Protein AF-A0A174VTH7-F1 (afdb_monomer_lite)

Secondary structure (DSSP, 8-state):
-HHHHHHHHHHHHGGGGS-----------SS-HHHHHHHHHHTEEEETTTTEEEE-TT---SSGGGT--HHHHHHHTS-HHHHHHHHHHHHHHHHHHHHHHHHT-SSEEEEE-SS-EEEEE--TT-S----PPPP---

Radius of gyration: 25.54 Å; chains: 1; bounding box: 74×70×39 Å

Foldseek 3Di:
DVVVVVVVVVVVVVVPPPDPPPPPVPPPQPDDLVLLVVLQLLQWDAPPVQRAIDRHLVDDNDPVVVVDVVSSVSNVSRDPVSVVVNVVVRVVVSVVRNVCLVVVVDQWDWDDGPVDIDIDGSDPPDPDDDDDDDPPPD

Sequence (138 aa):
MKSVLFSVIILLSLSFQSCRDNFSVPTPASRNYQQDAAVLNEFVDINKTTHEYYINSNKRNSVLSYITNADVEELNSVNSLNLSIFKESLNQINSCSGQLAASHGVDYIVMITENEIYISQIKNDSPIELKKKQSDNG

pLDDT: mean 82.87, std 16.38, range [41.81, 98.31]

Structure (mmCIF, N/CA/C/O backbone):
data_AF-A0A174VTH7-F1
#
_entry.id   AF-A0A174VTH7-F1
#
loop_
_atom_site.group_PDB
_atom_site.id
_atom_site.type_symbol
_atom_site.label_atom_id
_atom_site.label_alt_id
_atom_site.label_comp_id
_atom_site.label_asym_id
_atom_site.label_entity_id
_atom_site.label_seq_id
_atom_site.pdbx_PDB_ins_code
_atom_site.Cartn_x
_atom_site.Cartn_y
_atom_site.Cartn_z
_atom_site.occupancy
_atom_site.B_iso_or_equiv
_atom_site.auth_seq_id
_atom_site.auth_comp_id
_atom_site.auth_asym_id
_atom_site.auth_atom_id
_atom_site.pdbx_PDB_model_num
ATOM 1 N N . MET A 1 1 ? 49.042 51.188 -3.029 1.00 51.88 1 MET A N 1
ATOM 2 C CA . MET A 1 1 ? 47.918 50.739 -3.887 1.00 51.88 1 MET A CA 1
ATOM 3 C C . MET A 1 1 ? 48.114 49.367 -4.548 1.00 51.88 1 MET A C 1
ATOM 5 O O . MET A 1 1 ? 47.117 48.778 -4.922 1.00 51.88 1 MET A O 1
ATOM 9 N N . LYS A 1 2 ? 49.334 48.806 -4.662 1.00 51.38 2 LYS A N 1
ATOM 10 C CA . LYS A 1 2 ? 49.553 47.480 -5.287 1.00 51.38 2 LYS A CA 1
ATOM 11 C C . LYS A 1 2 ? 49.135 46.285 -4.406 1.00 51.38 2 LYS A C 1
ATOM 13 O O . LYS A 1 2 ? 48.541 45.352 -4.913 1.00 51.38 2 LYS A O 1
ATOM 18 N N . SER A 1 3 ? 49.381 46.340 -3.092 1.00 56.38 3 SER A N 1
ATOM 19 C CA . SER A 1 3 ? 49.074 45.239 -2.152 1.00 56.38 3 SER A CA 1
ATOM 20 C C . SER A 1 3 ? 47.564 44.995 -1.953 1.00 56.38 3 SER A C 1
ATOM 22 O O . SER A 1 3 ? 47.118 43.855 -1.952 1.00 56.38 3 SER A O 1
ATOM 24 N N . VAL A 1 4 ? 46.751 46.059 -1.912 1.00 60.00 4 VAL A N 1
ATOM 25 C CA . VAL A 1 4 ? 45.286 45.948 -1.752 1.00 60.00 4 VAL A CA 1
ATOM 26 C C . VAL A 1 4 ? 44.624 45.320 -2.986 1.00 60.00 4 VAL A C 1
ATOM 28 O O . VAL A 1 4 ? 43.682 44.548 -2.850 1.00 60.00 4 VAL A O 1
ATOM 31 N N . LEU A 1 5 ? 45.156 45.584 -4.186 1.00 59.50 5 LEU A N 1
ATOM 32 C CA . LEU A 1 5 ? 44.672 44.979 -5.432 1.00 59.50 5 LEU A CA 1
ATOM 33 C C . LEU A 1 5 ? 44.893 43.459 -5.459 1.00 59.50 5 LEU A C 1
ATOM 35 O O . LEU A 1 5 ? 44.017 42.732 -5.916 1.00 59.50 5 LEU A O 1
ATOM 39 N N . PHE A 1 6 ? 46.012 42.966 -4.914 1.00 60.31 6 PHE A N 1
ATOM 40 C CA . PHE A 1 6 ? 46.271 41.524 -4.822 1.00 60.31 6 PHE A CA 1
ATOM 41 C C . PHE A 1 6 ? 45.296 40.814 -3.874 1.00 60.31 6 PHE A C 1
ATOM 43 O O . PHE A 1 6 ? 44.789 39.749 -4.219 1.00 60.31 6 PHE A O 1
ATOM 50 N N . SER A 1 7 ? 44.966 41.419 -2.728 1.00 60.00 7 SER A N 1
ATOM 51 C CA . SER A 1 7 ? 44.003 40.837 -1.781 1.00 60.00 7 SER A CA 1
ATOM 52 C C . SER A 1 7 ? 42.584 40.749 -2.352 1.00 60.00 7 SER A C 1
ATOM 54 O O . SER A 1 7 ? 41.880 39.777 -2.089 1.00 60.00 7 SER A O 1
ATOM 56 N N . VAL A 1 8 ? 42.172 41.719 -3.177 1.00 64.31 8 VAL A N 1
ATOM 57 C CA . VAL A 1 8 ? 40.853 41.711 -3.837 1.00 64.31 8 VAL A CA 1
ATOM 58 C C . VAL A 1 8 ? 40.775 40.633 -4.925 1.00 64.31 8 VAL A C 1
ATOM 60 O O . VAL A 1 8 ? 39.757 39.957 -5.040 1.00 64.31 8 VAL A O 1
ATOM 63 N N . ILE A 1 9 ? 41.857 40.413 -5.679 1.00 64.88 9 ILE A N 1
ATOM 64 C CA . ILE A 1 9 ? 41.913 39.388 -6.736 1.00 64.88 9 ILE A CA 1
ATOM 65 C C . ILE A 1 9 ? 41.859 37.969 -6.144 1.00 64.88 9 ILE A C 1
ATOM 67 O O . ILE A 1 9 ? 41.174 37.101 -6.685 1.00 64.88 9 ILE A O 1
ATOM 71 N N . ILE A 1 10 ? 42.515 37.739 -5.001 1.00 65.88 10 ILE A N 1
ATOM 72 C CA . ILE A 1 10 ? 42.469 36.444 -4.304 1.00 65.88 10 ILE A CA 1
ATOM 73 C C . ILE A 1 10 ? 41.056 36.168 -3.770 1.00 65.88 10 ILE A C 1
ATOM 75 O O . ILE A 1 10 ? 40.534 35.071 -3.976 1.00 65.88 10 ILE A O 1
ATOM 79 N N . LEU A 1 11 ? 40.398 37.165 -3.168 1.00 61.59 11 LEU A N 1
ATOM 80 C CA . LEU A 1 11 ? 39.040 37.020 -2.631 1.00 61.59 11 LEU A CA 1
ATOM 81 C C . LEU A 1 11 ? 38.000 36.730 -3.732 1.00 61.59 11 LEU A C 1
ATOM 83 O O . LEU A 1 11 ? 37.087 35.936 -3.518 1.00 61.59 11 LEU A O 1
ATOM 87 N N . LEU A 1 12 ? 38.187 37.311 -4.924 1.00 60.28 12 LEU A N 1
ATOM 88 C CA . LEU A 1 12 ? 37.338 37.081 -6.099 1.00 60.28 12 LEU A CA 1
ATOM 89 C C . LEU A 1 12 ? 37.529 35.675 -6.700 1.00 60.28 12 LEU A C 1
ATOM 91 O O . LEU A 1 12 ? 36.588 35.088 -7.225 1.00 60.28 12 LEU A O 1
ATOM 95 N N . SER A 1 13 ? 38.735 35.104 -6.601 1.00 60.28 13 SER A N 1
ATOM 96 C CA . SER A 1 13 ? 39.023 33.751 -7.108 1.00 60.28 13 SER A CA 1
ATOM 97 C C . SER A 1 13 ? 38.428 32.625 -6.247 1.00 60.28 13 SER A C 1
ATOM 99 O O . SER A 1 13 ? 38.097 31.561 -6.768 1.00 60.28 13 SER A O 1
ATOM 101 N N . LEU A 1 14 ? 38.207 32.877 -4.951 1.00 59.22 14 LEU A N 1
ATOM 102 C CA . LEU A 1 14 ? 37.528 31.955 -4.028 1.00 59.22 14 LEU A CA 1
ATOM 103 C C . LEU A 1 14 ? 36.004 31.905 -4.249 1.00 59.22 14 LEU A C 1
ATOM 105 O O . LEU A 1 14 ? 35.348 30.973 -3.790 1.00 59.22 14 LEU A O 1
ATOM 109 N N . SER A 1 15 ? 35.437 32.869 -4.983 1.00 57.94 15 SER A N 1
ATOM 110 C CA . SER A 1 15 ? 33.999 32.938 -5.287 1.00 57.94 15 SER A CA 1
ATOM 111 C C . SER A 1 15 ? 33.559 31.988 -6.413 1.00 57.94 15 SER A C 1
ATOM 113 O O . SER A 1 15 ? 32.371 31.712 -6.541 1.00 57.94 15 SER A O 1
ATOM 115 N N . PHE A 1 16 ? 34.496 31.464 -7.214 1.00 55.25 16 PHE A N 1
ATOM 116 C CA . PHE A 1 16 ? 34.202 30.592 -8.365 1.00 55.25 16 PHE A CA 1
ATOM 117 C C . PHE A 1 16 ? 34.298 29.087 -8.062 1.00 55.25 16 PHE A C 1
ATOM 119 O O . PHE A 1 16 ? 34.188 28.273 -8.974 1.00 55.25 16 PHE A O 1
ATOM 126 N N . GLN A 1 17 ? 34.499 28.691 -6.799 1.00 55.03 17 GLN A N 1
ATOM 127 C CA . GLN A 1 17 ? 34.499 27.273 -6.402 1.00 55.03 17 GLN A CA 1
ATOM 128 C C . GLN A 1 17 ? 33.149 26.776 -5.852 1.00 55.03 17 GLN A C 1
ATOM 130 O O . GLN A 1 17 ? 33.036 25.602 -5.504 1.00 55.03 17 GLN A O 1
ATOM 135 N N . SER A 1 18 ? 32.113 27.622 -5.805 1.00 54.62 18 SER A N 1
ATOM 136 C CA . SER A 1 18 ? 30.746 27.171 -5.518 1.00 54.62 18 SER A CA 1
ATOM 137 C C . SER A 1 18 ? 30.036 26.770 -6.807 1.00 54.62 18 SER A C 1
ATOM 139 O O . SER A 1 18 ? 30.122 27.468 -7.811 1.00 54.62 18 SER A O 1
ATOM 141 N N . CYS A 1 19 ? 29.302 25.663 -6.736 1.00 58.75 19 CYS A N 1
ATOM 142 C CA . CYS A 1 19 ? 28.582 25.008 -7.827 1.00 58.75 19 CYS A CA 1
ATOM 143 C C . CYS A 1 19 ? 29.491 24.248 -8.798 1.00 58.75 19 CYS A C 1
ATOM 145 O O . CYS A 1 19 ? 29.387 24.357 -10.018 1.00 58.75 19 CYS A O 1
ATOM 147 N N . ARG A 1 20 ? 30.300 23.326 -8.256 1.00 47.59 20 ARG A N 1
ATOM 148 C CA . ARG A 1 20 ? 30.411 22.032 -8.938 1.00 47.59 20 ARG A CA 1
ATOM 149 C C . ARG A 1 20 ? 29.042 21.369 -8.798 1.00 47.59 20 ARG A C 1
ATOM 151 O O . ARG A 1 20 ? 28.807 20.585 -7.881 1.00 47.59 20 ARG A O 1
ATOM 158 N N . ASP A 1 21 ? 28.130 21.778 -9.672 1.00 46.97 21 ASP A N 1
ATOM 159 C CA . ASP A 1 21 ? 26.869 21.105 -9.911 1.00 46.97 21 ASP A CA 1
ATOM 160 C C . ASP A 1 21 ? 27.229 19.714 -10.425 1.00 46.97 21 ASP A C 1
ATOM 162 O O . ASP A 1 21 ? 27.299 19.448 -11.621 1.00 46.97 21 ASP A O 1
ATOM 166 N N . ASN A 1 22 ? 27.446 18.786 -9.493 1.00 47.88 22 ASN A N 1
ATOM 167 C CA . ASN A 1 22 ? 27.158 17.385 -9.743 1.00 47.88 22 ASN A CA 1
ATOM 168 C C . ASN A 1 22 ? 25.631 17.249 -9.823 1.00 47.88 22 ASN A C 1
ATOM 170 O O . ASN A 1 22 ? 25.025 16.473 -9.091 1.00 47.88 22 ASN A O 1
ATOM 174 N N . PHE A 1 23 ? 24.990 18.012 -10.714 1.00 48.53 23 PHE A N 1
ATOM 175 C CA . PHE A 1 23 ? 23.742 17.575 -11.293 1.00 48.53 23 PHE A CA 1
ATOM 176 C C . PHE A 1 23 ? 24.141 16.392 -12.164 1.00 48.53 23 PHE A C 1
ATOM 178 O O . PHE A 1 23 ? 24.389 16.517 -13.363 1.00 48.53 23 PHE A O 1
ATOM 185 N N . SER A 1 24 ? 24.204 15.208 -11.548 1.00 51.38 24 SER A N 1
ATOM 186 C CA . SER A 1 24 ? 23.762 14.034 -12.276 1.00 51.38 24 SER A CA 1
ATOM 187 C C . SER A 1 24 ? 22.313 14.344 -12.616 1.00 51.38 24 SER A C 1
ATOM 189 O O . SER A 1 24 ? 21.420 14.105 -11.806 1.00 51.38 24 SER A O 1
ATOM 191 N N . VAL A 1 25 ? 22.087 15.000 -13.755 1.00 47.38 25 VAL A N 1
ATOM 192 C CA . VAL A 1 25 ? 20.769 15.044 -14.365 1.00 47.38 25 VAL A CA 1
ATOM 193 C C . VAL A 1 25 ? 20.431 13.568 -14.500 1.00 47.38 25 VAL A C 1
ATOM 195 O O . VAL A 1 25 ? 21.135 12.880 -15.249 1.00 47.38 25 VAL A O 1
ATOM 198 N N . PRO A 1 26 ? 19.491 13.030 -13.698 1.00 55.84 26 PRO A N 1
ATOM 199 C CA . PRO A 1 26 ? 19.111 11.645 -13.855 1.00 55.84 26 PRO A CA 1
ATOM 200 C C . PRO A 1 26 ? 18.706 11.543 -15.313 1.00 55.84 26 PRO A C 1
ATOM 202 O O . PRO A 1 26 ? 17.922 12.381 -15.773 1.00 55.84 26 PRO A O 1
ATOM 205 N N . THR A 1 27 ? 19.300 10.607 -16.0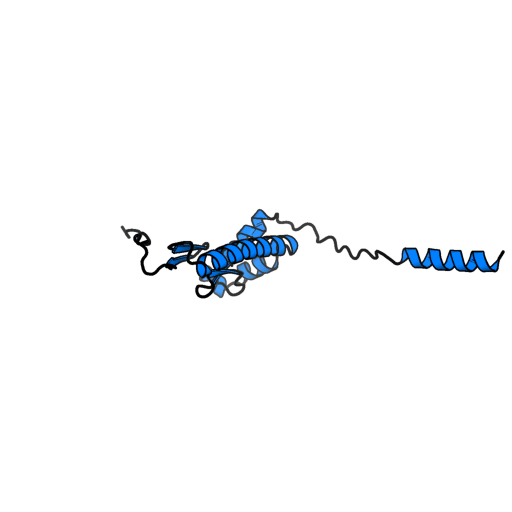56 1.00 53.47 27 THR A N 1
ATOM 206 C CA . THR A 1 27 ? 18.836 10.284 -17.404 1.00 53.47 27 THR A CA 1
ATOM 207 C C . THR A 1 27 ? 17.317 10.292 -17.328 1.00 53.47 27 THR A C 1
ATOM 209 O O . THR A 1 27 ? 16.807 9.619 -16.421 1.00 53.47 27 THR A O 1
ATOM 212 N N . PRO A 1 28 ? 16.612 11.122 -18.128 1.00 52.12 28 PRO A N 1
ATOM 213 C CA . PRO A 1 28 ? 15.174 11.275 -17.984 1.00 52.12 28 PRO A CA 1
ATOM 214 C C . PRO A 1 28 ? 14.608 9.873 -17.909 1.00 52.12 28 PRO A C 1
ATOM 216 O O . PRO A 1 28 ? 14.894 9.055 -18.790 1.00 52.12 28 PRO A O 1
ATOM 219 N N . ALA A 1 29 ? 13.956 9.561 -16.785 1.00 58.50 29 ALA A N 1
ATOM 220 C CA . ALA A 1 29 ? 13.413 8.233 -16.611 1.00 58.50 29 ALA A CA 1
ATOM 221 C C . ALA A 1 29 ? 12.560 7.977 -17.843 1.00 58.50 29 ALA A C 1
ATOM 223 O O . ALA A 1 29 ? 11.735 8.809 -18.220 1.00 58.50 29 ALA A O 1
ATOM 224 N N . SER A 1 30 ? 12.809 6.855 -18.511 1.00 68.50 30 SER A N 1
ATOM 225 C CA . SER A 1 30 ? 12.010 6.450 -19.665 1.00 68.50 30 SER A CA 1
ATOM 226 C C . SER A 1 30 ? 10.516 6.400 -19.321 1.00 68.50 30 SER A C 1
ATOM 228 O O . SER A 1 30 ? 9.679 6.462 -20.218 1.00 68.50 30 SER A O 1
ATOM 230 N N . ARG A 1 31 ? 10.198 6.312 -18.021 1.00 77.25 31 ARG A N 1
ATOM 231 C CA . ARG A 1 31 ? 8.865 6.275 -17.442 1.00 77.25 31 ARG A CA 1
ATOM 232 C C . ARG A 1 31 ? 8.446 7.606 -16.826 1.00 77.25 31 ARG A C 1
ATOM 234 O O . ARG A 1 31 ? 9.215 8.278 -16.139 1.00 77.25 31 ARG A O 1
ATOM 241 N N . ASN A 1 32 ? 7.182 7.953 -17.047 1.00 90.56 32 ASN A N 1
ATOM 242 C CA . ASN A 1 32 ? 6.530 9.065 -16.364 1.00 90.56 32 ASN A CA 1
ATOM 243 C C . ASN A 1 32 ? 6.065 8.656 -14.951 1.00 90.56 32 ASN A C 1
ATOM 245 O O . ASN A 1 32 ? 6.092 7.481 -14.584 1.00 90.56 32 ASN A O 1
ATOM 249 N N . TYR A 1 33 ? 5.599 9.633 -14.167 1.00 93.94 33 TYR A N 1
ATOM 250 C CA . TYR A 1 33 ? 5.120 9.390 -12.804 1.00 93.94 33 TYR A CA 1
ATOM 251 C C . TYR A 1 33 ? 4.014 8.329 -12.731 1.00 93.94 33 TYR A C 1
ATOM 253 O O . TYR A 1 33 ? 4.045 7.486 -11.845 1.00 93.94 33 TYR A O 1
ATOM 261 N N . GLN A 1 34 ? 3.053 8.338 -13.659 1.00 95.38 34 GLN A N 1
ATOM 262 C CA . GLN A 1 34 ? 1.919 7.413 -13.630 1.00 95.38 34 GLN A CA 1
ATOM 263 C C . GLN A 1 34 ? 2.362 5.953 -13.783 1.00 95.38 34 GLN A C 1
ATOM 265 O O . GLN A 1 34 ? 1.835 5.078 -13.101 1.00 95.38 34 GLN A O 1
ATOM 270 N N . GLN A 1 35 ? 3.333 5.691 -14.658 1.00 94.56 35 GLN A N 1
ATOM 271 C CA . GLN A 1 35 ? 3.881 4.349 -14.856 1.00 94.56 35 GLN A CA 1
ATOM 272 C C . GLN A 1 35 ? 4.623 3.867 -13.608 1.00 94.56 35 GLN A C 1
ATOM 274 O O . GLN A 1 35 ? 4.386 2.757 -13.145 1.00 94.56 35 GLN A O 1
ATOM 279 N N . ASP A 1 36 ? 5.466 4.720 -13.027 1.00 95.69 36 ASP A N 1
ATOM 280 C CA . ASP A 1 36 ? 6.178 4.389 -11.792 1.00 95.69 36 ASP A CA 1
ATOM 281 C C . ASP A 1 36 ? 5.217 4.215 -10.603 1.00 95.69 36 ASP A C 1
ATOM 283 O O . ASP A 1 36 ? 5.408 3.323 -9.782 1.00 95.69 36 ASP A O 1
ATOM 287 N N . ALA A 1 37 ? 4.154 5.017 -10.515 1.00 95.94 37 ALA A N 1
ATOM 288 C CA . ALA A 1 37 ? 3.140 4.890 -9.471 1.00 95.94 37 ALA A CA 1
ATOM 289 C C . ALA A 1 37 ? 2.352 3.576 -9.583 1.00 95.94 37 ALA A C 1
ATOM 291 O O . ALA A 1 37 ? 2.040 2.977 -8.558 1.00 95.94 37 ALA A O 1
ATOM 292 N N . ALA A 1 38 ? 2.067 3.105 -10.803 1.00 94.69 38 ALA A N 1
ATOM 293 C CA . ALA A 1 38 ? 1.434 1.804 -11.015 1.00 94.69 38 ALA A CA 1
ATOM 294 C C . ALA A 1 38 ? 2.318 0.663 -10.489 1.00 94.69 38 ALA A C 1
ATOM 296 O O . ALA A 1 38 ? 1.838 -0.175 -9.731 1.00 94.69 38 ALA A O 1
ATOM 297 N N . VAL A 1 39 ? 3.622 0.695 -10.795 1.00 94.38 39 VAL A N 1
ATOM 298 C CA . VAL A 1 39 ? 4.588 -0.261 -10.231 1.00 94.38 39 VAL A CA 1
ATOM 299 C C . VAL A 1 39 ? 4.602 -0.170 -8.708 1.00 94.38 39 VAL A C 1
ATOM 301 O O . VAL A 1 39 ? 4.525 -1.186 -8.036 1.00 94.38 39 VAL A O 1
ATOM 304 N N . LEU A 1 40 ? 4.667 1.031 -8.130 1.00 96.19 40 LEU A N 1
ATOM 305 C CA . LEU A 1 40 ? 4.710 1.189 -6.673 1.00 96.19 40 LEU A CA 1
ATOM 306 C C . LEU A 1 40 ? 3.437 0.687 -5.977 1.00 96.19 40 LEU A C 1
ATOM 308 O O . LEU A 1 40 ? 3.553 0.065 -4.921 1.00 96.19 40 LEU A O 1
ATOM 312 N N . ASN A 1 41 ? 2.254 0.914 -6.559 1.00 95.31 41 ASN A N 1
ATOM 313 C CA . ASN A 1 41 ? 0.963 0.477 -6.011 1.00 95.31 41 ASN A CA 1
ATOM 314 C C . ASN A 1 41 ? 0.884 -1.040 -5.822 1.00 95.31 41 ASN A C 1
ATOM 316 O O . ASN A 1 41 ? 0.378 -1.498 -4.796 1.00 95.31 41 ASN A O 1
ATOM 320 N N . GLU A 1 42 ? 1.457 -1.814 -6.745 1.00 93.81 42 GLU A N 1
ATOM 321 C CA . GLU A 1 42 ? 1.551 -3.271 -6.623 1.00 93.81 42 GLU A CA 1
ATOM 322 C C . GLU A 1 42 ? 2.236 -3.680 -5.308 1.00 93.81 42 GLU A C 1
ATOM 324 O O . GLU A 1 42 ? 1.807 -4.621 -4.631 1.00 93.81 42 GLU A O 1
ATOM 329 N N . PHE A 1 43 ? 3.248 -2.923 -4.878 1.00 95.06 43 PHE A N 1
ATOM 330 C CA . PHE A 1 43 ? 4.028 -3.197 -3.670 1.00 95.06 43 PHE A CA 1
ATOM 331 C C . PHE A 1 43 ? 3.487 -2.529 -2.403 1.00 95.06 43 PHE A C 1
ATOM 333 O O . PHE A 1 43 ? 4.044 -2.756 -1.327 1.00 95.06 43 PHE A O 1
ATOM 340 N N . VAL A 1 44 ? 2.416 -1.734 -2.476 1.00 96.75 44 VAL A N 1
ATOM 341 C CA . VAL A 1 44 ? 1.818 -1.131 -1.276 1.00 96.75 44 VAL A CA 1
ATOM 342 C C . VAL A 1 44 ? 1.126 -2.199 -0.434 1.00 96.75 44 VAL A C 1
ATOM 344 O O . VAL A 1 44 ? 0.407 -3.062 -0.941 1.00 96.75 44 VAL A O 1
ATOM 347 N N . ASP A 1 45 ? 1.344 -2.129 0.870 1.00 96.38 45 ASP A N 1
ATOM 348 C CA . ASP A 1 45 ? 0.777 -3.015 1.876 1.00 96.38 45 ASP A CA 1
ATOM 349 C C . ASP A 1 45 ? 0.256 -2.188 3.064 1.00 96.38 45 ASP A C 1
ATOM 351 O O . ASP A 1 45 ? 0.559 -0.995 3.188 1.00 96.38 45 ASP A O 1
ATOM 355 N N . ILE A 1 46 ? -0.559 -2.805 3.918 1.00 96.38 46 ILE A N 1
ATOM 356 C CA . ILE A 1 46 ? -1.240 -2.147 5.037 1.00 96.38 46 ILE A CA 1
ATOM 357 C C . ILE A 1 46 ? -0.656 -2.641 6.359 1.00 96.38 46 ILE A C 1
ATOM 359 O O . ILE A 1 46 ? -0.718 -3.826 6.694 1.00 96.38 46 ILE A O 1
ATOM 363 N N . ASN A 1 47 ? -0.156 -1.716 7.173 1.00 95.12 47 ASN A N 1
ATOM 364 C CA . ASN A 1 47 ? 0.098 -1.982 8.578 1.00 95.12 47 ASN A CA 1
ATOM 365 C C . ASN A 1 47 ? -1.222 -1.886 9.350 1.00 95.12 47 ASN A C 1
ATOM 367 O O . ASN A 1 47 ? -1.710 -0.806 9.675 1.00 95.12 47 ASN A O 1
ATOM 371 N N . LYS A 1 48 ? -1.801 -3.047 9.654 1.00 93.25 48 LYS A N 1
ATOM 372 C CA . LYS A 1 48 ? -3.108 -3.174 10.317 1.00 93.25 48 LYS A CA 1
ATOM 373 C C . LYS A 1 48 ? -3.118 -2.669 11.762 1.00 93.25 48 LYS A C 1
ATOM 375 O O . LYS A 1 48 ? -4.192 -2.371 12.278 1.00 93.25 48 LYS A O 1
ATOM 380 N N . THR A 1 49 ? -1.945 -2.577 12.391 1.00 91.25 49 THR A N 1
ATOM 381 C CA . THR A 1 49 ? -1.781 -2.088 13.765 1.00 91.25 49 THR A CA 1
ATOM 382 C C . THR A 1 49 ? -1.763 -0.565 13.820 1.00 91.25 49 THR A C 1
ATOM 384 O O . THR A 1 49 ? -2.338 0.007 14.740 1.00 91.25 49 THR A O 1
ATOM 387 N N . THR A 1 50 ? -1.089 0.085 12.866 1.00 91.88 50 THR A N 1
ATOM 388 C CA . THR A 1 50 ? -0.938 1.551 12.843 1.00 91.88 50 THR A CA 1
ATOM 389 C C . THR A 1 50 ? -1.899 2.254 11.885 1.00 91.88 50 THR A C 1
ATOM 391 O O . THR A 1 50 ? -1.988 3.477 11.918 1.00 91.88 50 THR A O 1
ATOM 394 N N . HIS A 1 51 ? -2.633 1.499 11.058 1.00 93.19 51 HIS A N 1
ATOM 395 C CA . HIS A 1 51 ? -3.531 2.007 10.009 1.00 93.19 51 HIS A CA 1
ATOM 396 C C . HIS A 1 51 ? -2.799 2.834 8.949 1.00 93.19 51 HIS A C 1
ATOM 398 O O . HIS A 1 51 ? -3.300 3.857 8.475 1.00 93.19 51 HIS A O 1
ATOM 404 N N . GLU A 1 52 ? -1.614 2.364 8.561 1.00 96.25 52 GLU A N 1
ATOM 405 C CA . GLU A 1 52 ? -0.715 3.044 7.628 1.00 96.25 52 GLU A CA 1
ATOM 406 C C . GLU A 1 52 ? -0.430 2.193 6.389 1.00 96.25 52 GLU A C 1
ATOM 408 O O . GLU A 1 52 ? -0.261 0.977 6.471 1.00 96.25 52 GLU A O 1
ATOM 413 N N . TYR A 1 53 ? -0.322 2.843 5.237 1.00 97.81 53 TYR A N 1
ATOM 414 C CA . TYR A 1 53 ? 0.216 2.255 4.020 1.00 97.81 53 TYR A CA 1
ATOM 415 C C . TYR A 1 53 ? 1.740 2.334 4.004 1.00 97.81 53 TYR A C 1
ATOM 417 O O . TYR A 1 53 ? 2.328 3.346 4.391 1.00 97.81 53 TYR A O 1
ATOM 425 N N . TYR A 1 54 ? 2.392 1.302 3.481 1.00 97.31 54 TYR A N 1
ATOM 426 C CA . TYR A 1 54 ? 3.835 1.306 3.262 1.00 97.31 54 TYR A CA 1
ATOM 427 C C . TYR A 1 54 ? 4.198 0.514 2.006 1.00 97.31 54 TYR A C 1
ATOM 429 O O . TYR A 1 54 ? 3.451 -0.353 1.567 1.00 97.31 54 TYR A O 1
ATOM 437 N N . ILE A 1 55 ? 5.358 0.809 1.417 1.00 96.94 55 ILE A N 1
ATOM 438 C CA . ILE A 1 55 ? 5.889 0.030 0.293 1.00 96.94 55 ILE A CA 1
ATOM 439 C C . ILE A 1 55 ? 6.597 -1.199 0.866 1.00 96.94 55 ILE A C 1
ATOM 441 O O . ILE A 1 55 ? 7.631 -1.075 1.526 1.00 96.94 55 ILE A O 1
ATOM 445 N N . ASN A 1 56 ? 6.057 -2.382 0.597 1.00 95.12 56 ASN A N 1
ATOM 446 C CA . ASN A 1 56 ? 6.625 -3.660 0.992 1.00 95.12 56 ASN A CA 1
ATOM 447 C C . ASN A 1 56 ? 7.443 -4.244 -0.168 1.00 95.12 56 ASN A C 1
ATOM 449 O O . ASN A 1 56 ? 6.916 -4.952 -1.020 1.00 95.12 56 ASN A O 1
ATOM 453 N N . SER A 1 57 ? 8.755 -4.001 -0.195 1.00 91.69 57 SER A N 1
ATOM 454 C CA . SER A 1 57 ? 9.641 -4.526 -1.252 1.00 91.69 57 SER A CA 1
ATOM 455 C C . SER A 1 57 ? 9.744 -6.057 -1.284 1.00 91.69 57 SER A C 1
ATOM 457 O O . SER A 1 57 ? 10.234 -6.626 -2.258 1.00 91.69 57 SER A O 1
ATOM 459 N N . ASN A 1 58 ? 9.296 -6.732 -0.222 1.00 90.06 58 ASN A N 1
ATOM 460 C CA . ASN A 1 58 ? 9.264 -8.191 -0.132 1.00 90.06 58 ASN A CA 1
ATOM 461 C C . ASN A 1 58 ? 7.917 -8.772 -0.570 1.00 90.06 58 ASN A C 1
ATOM 463 O O . ASN A 1 58 ? 7.744 -9.992 -0.541 1.00 90.06 58 ASN A O 1
ATOM 467 N N . LYS A 1 59 ? 6.958 -7.921 -0.956 1.00 89.31 59 LYS A N 1
ATOM 468 C CA . LYS A 1 59 ? 5.654 -8.365 -1.426 1.00 89.31 59 LYS A CA 1
ATOM 469 C C . LYS A 1 59 ? 5.809 -9.182 -2.708 1.00 89.31 59 LYS A C 1
ATOM 471 O O . LYS A 1 59 ? 6.710 -8.972 -3.528 1.00 89.31 59 LYS A O 1
ATOM 476 N N . ARG A 1 60 ? 4.943 -10.180 -2.829 1.00 86.25 60 ARG A N 1
ATOM 477 C CA . ARG A 1 60 ? 4.914 -11.155 -3.914 1.00 86.25 60 ARG A CA 1
ATOM 478 C C . ARG A 1 60 ? 3.464 -11.298 -4.347 1.00 86.25 60 ARG A C 1
ATOM 480 O O . ARG A 1 60 ? 2.665 -11.900 -3.636 1.00 86.25 60 ARG A O 1
ATOM 487 N N . ASN A 1 61 ? 3.118 -10.680 -5.473 1.00 75.88 61 ASN A N 1
ATOM 488 C CA . ASN A 1 61 ? 1.723 -10.538 -5.910 1.00 75.88 61 ASN A CA 1
ATOM 489 C C . ASN A 1 61 ? 1.225 -11.720 -6.746 1.00 75.88 61 ASN A C 1
ATOM 491 O O . ASN A 1 61 ? 0.035 -11.832 -7.024 1.00 75.88 61 ASN A O 1
ATOM 495 N N . SER A 1 62 ? 2.118 -12.627 -7.139 1.00 79.31 62 SER A N 1
ATOM 496 C CA . SER A 1 62 ? 1.769 -13.816 -7.913 1.00 79.31 62 SER A CA 1
ATOM 497 C C . SER A 1 62 ? 2.675 -14.994 -7.566 1.00 79.31 62 SER A C 1
ATOM 499 O O . SER A 1 62 ? 3.787 -14.818 -7.069 1.00 79.31 62 SER A O 1
ATOM 501 N N . VAL A 1 63 ? 2.245 -16.216 -7.885 1.00 79.88 63 VAL A N 1
ATOM 502 C CA . VAL A 1 63 ? 3.098 -17.411 -7.750 1.00 79.88 63 VAL A CA 1
ATOM 503 C C . VAL A 1 63 ? 4.380 -17.271 -8.584 1.00 79.88 63 VAL A C 1
ATOM 505 O O . VAL A 1 63 ? 5.450 -17.685 -8.141 1.00 79.88 63 VAL A O 1
ATOM 508 N N . LEU A 1 64 ? 4.299 -16.630 -9.756 1.00 80.69 64 LEU A N 1
ATOM 509 C CA . LEU A 1 64 ? 5.455 -16.401 -10.627 1.00 80.69 64 LEU A CA 1
ATOM 510 C C . LEU A 1 64 ? 6.505 -15.491 -9.981 1.00 80.69 64 LEU A C 1
ATOM 512 O O . LEU A 1 64 ? 7.694 -15.749 -10.148 1.00 80.69 64 LEU A O 1
ATOM 516 N N . SER A 1 65 ? 6.097 -14.510 -9.172 1.00 80.88 65 SER A N 1
ATOM 517 C CA . SER A 1 65 ? 7.020 -13.597 -8.475 1.00 80.88 65 SER A CA 1
ATOM 518 C C . SER A 1 65 ? 7.965 -14.295 -7.476 1.00 80.88 65 SER A C 1
ATOM 520 O O . SER A 1 65 ? 8.982 -13.735 -7.071 1.00 80.88 65 SER A O 1
ATOM 522 N N . TYR A 1 66 ? 7.666 -15.537 -7.076 1.00 76.44 66 TYR A N 1
ATOM 523 C CA . TYR A 1 66 ? 8.569 -16.362 -6.262 1.00 76.44 66 TYR A CA 1
ATOM 524 C C . TYR A 1 66 ? 9.628 -17.100 -7.087 1.00 76.44 66 TYR A C 1
ATOM 526 O O . TYR A 1 66 ? 10.636 -17.541 -6.539 1.00 76.44 66 TYR A O 1
ATOM 534 N N . ILE A 1 67 ? 9.391 -17.254 -8.389 1.00 85.88 67 ILE A N 1
ATOM 535 C CA . ILE A 1 67 ? 10.270 -17.957 -9.330 1.00 85.88 67 ILE A CA 1
ATOM 536 C C . ILE A 1 67 ? 11.137 -16.945 -10.085 1.00 85.88 67 ILE A C 1
ATOM 538 O O . ILE A 1 67 ? 12.316 -17.191 -10.330 1.00 85.88 67 ILE A O 1
ATOM 542 N N . THR A 1 68 ? 10.553 -15.801 -10.444 1.00 83.00 68 THR A N 1
ATOM 543 C CA . THR A 1 68 ? 11.198 -14.738 -11.217 1.00 83.00 68 THR A CA 1
ATOM 544 C C . THR A 1 68 ? 11.328 -13.466 -10.391 1.00 83.00 68 THR A C 1
ATOM 546 O O . THR A 1 68 ? 10.384 -13.079 -9.712 1.00 83.00 68 THR A O 1
ATOM 549 N N . ASN A 1 69 ? 12.449 -12.756 -10.531 1.00 84.19 69 ASN A N 1
ATOM 550 C CA . ASN A 1 69 ? 12.675 -11.469 -9.863 1.00 84.19 69 ASN A CA 1
ATOM 551 C C . ASN A 1 69 ? 12.172 -10.254 -10.665 1.00 84.19 69 ASN A C 1
ATOM 553 O O . ASN A 1 69 ? 12.473 -9.127 -10.283 1.00 84.19 69 ASN A O 1
ATOM 557 N N . ALA A 1 70 ? 11.413 -10.469 -11.745 1.00 85.19 70 ALA A N 1
ATOM 558 C CA . ALA A 1 70 ? 10.988 -9.419 -12.672 1.00 85.19 70 ALA A CA 1
ATOM 559 C C . ALA A 1 70 ? 10.295 -8.245 -11.959 1.00 85.19 70 ALA A C 1
ATOM 561 O O . ALA A 1 70 ? 10.710 -7.104 -12.130 1.00 85.19 70 ALA A O 1
ATOM 562 N N . ASP A 1 71 ? 9.333 -8.525 -11.077 1.00 85.81 71 ASP A N 1
ATOM 563 C CA . ASP A 1 71 ? 8.595 -7.481 -10.354 1.00 85.81 71 ASP A CA 1
ATOM 564 C C . ASP A 1 71 ? 9.524 -6.650 -9.444 1.00 85.81 71 ASP A C 1
ATOM 566 O O . ASP A 1 71 ? 9.374 -5.438 -9.305 1.00 85.81 71 ASP A O 1
ATOM 570 N N . VAL A 1 72 ? 10.528 -7.288 -8.828 1.00 86.62 72 VAL A N 1
ATOM 571 C CA . VAL A 1 72 ? 11.505 -6.604 -7.961 1.00 86.62 72 VAL A CA 1
ATOM 572 C C . VAL A 1 72 ? 12.470 -5.758 -8.785 1.00 86.62 72 VAL A C 1
ATOM 574 O O . VAL A 1 72 ? 12.830 -4.656 -8.375 1.00 86.62 72 VAL A O 1
ATOM 577 N N . GLU A 1 73 ? 12.899 -6.250 -9.944 1.00 90.00 73 GLU A N 1
ATOM 578 C CA . GLU A 1 73 ? 13.705 -5.478 -10.893 1.00 90.00 73 GLU A CA 1
ATOM 579 C C . GLU A 1 73 ? 12.921 -4.267 -11.415 1.00 90.00 73 GLU A C 1
ATOM 581 O O . GLU A 1 73 ? 13.461 -3.158 -11.504 1.00 90.00 73 GLU A O 1
ATOM 586 N N . GLU A 1 74 ? 11.625 -4.441 -11.672 1.00 90.06 74 GLU A N 1
ATOM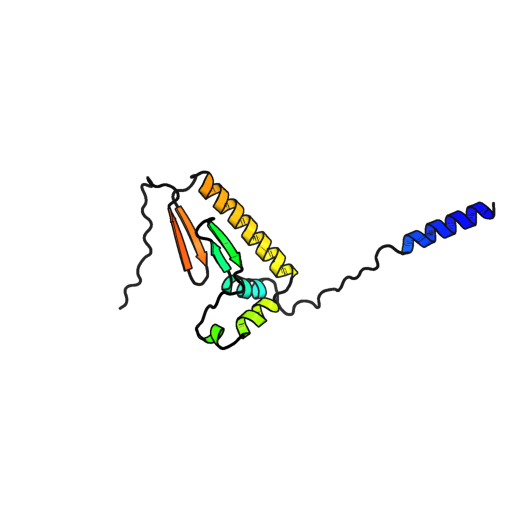 587 C CA . GLU A 1 74 ? 10.740 -3.356 -12.073 1.00 90.06 74 GLU A CA 1
ATOM 588 C C . GLU A 1 74 ? 10.591 -2.307 -10.963 1.00 90.06 74 GLU A C 1
ATOM 590 O O . GLU A 1 74 ? 10.763 -1.114 -11.233 1.00 90.06 74 GLU A O 1
ATOM 595 N N . LEU A 1 75 ? 10.395 -2.732 -9.712 1.00 92.44 75 LEU A N 1
ATOM 596 C CA . LEU A 1 75 ? 10.389 -1.843 -8.548 1.00 92.44 75 LEU A CA 1
ATOM 597 C C . LEU A 1 75 ? 11.717 -1.083 -8.394 1.00 92.44 75 LEU A C 1
ATOM 599 O O . LEU A 1 75 ? 11.723 0.125 -8.162 1.00 92.44 75 LEU A O 1
ATOM 603 N N . ASN A 1 76 ? 12.850 -1.768 -8.555 1.00 91.25 76 ASN A N 1
ATOM 604 C CA . ASN A 1 76 ? 14.182 -1.170 -8.416 1.00 91.25 76 ASN A CA 1
ATOM 605 C C . ASN A 1 76 ? 14.525 -0.180 -9.536 1.00 91.25 76 ASN A C 1
ATOM 607 O O . ASN A 1 76 ? 15.414 0.654 -9.368 1.00 91.25 76 ASN A O 1
ATOM 611 N N . SER A 1 77 ? 13.837 -0.261 -10.675 1.00 91.88 77 SER A N 1
ATOM 612 C CA . SER A 1 77 ? 14.021 0.669 -11.792 1.00 91.88 77 SER A CA 1
ATOM 613 C C . SER A 1 77 ? 13.161 1.933 -11.680 1.00 91.88 77 SER A C 1
ATOM 615 O O . SER A 1 77 ? 13.246 2.805 -12.550 1.00 91.88 77 SER A O 1
ATOM 617 N N . VAL A 1 78 ? 12.298 2.043 -10.660 1.00 93.88 78 VAL A N 1
ATOM 618 C CA . VAL A 1 78 ? 11.449 3.226 -10.438 1.00 93.88 78 VAL A CA 1
ATOM 619 C C . VAL A 1 78 ? 12.317 4.469 -10.256 1.00 93.88 78 VAL A C 1
ATOM 621 O O . VAL A 1 78 ? 13.329 4.450 -9.550 1.00 93.88 78 VAL A O 1
ATOM 624 N N . ASN A 1 79 ? 11.918 5.579 -10.879 1.00 93.81 79 ASN A N 1
ATOM 625 C CA . ASN A 1 79 ? 12.645 6.829 -10.730 1.00 93.81 79 ASN A CA 1
ATOM 626 C C . ASN A 1 79 ? 12.619 7.314 -9.270 1.00 93.81 79 ASN A C 1
ATOM 628 O O . ASN A 1 79 ? 11.570 7.373 -8.628 1.00 93.81 79 ASN A O 1
ATOM 632 N N . SER A 1 80 ? 13.775 7.730 -8.752 1.00 94.06 80 SER A N 1
ATOM 633 C CA . SER A 1 80 ? 13.921 8.141 -7.352 1.00 94.06 80 SER A CA 1
ATOM 634 C C . SER A 1 80 ? 13.080 9.365 -6.970 1.00 94.06 80 SER A C 1
ATOM 636 O O . SER A 1 80 ? 12.584 9.424 -5.843 1.00 94.06 80 SER A O 1
ATOM 638 N N . LEU A 1 81 ? 12.871 10.318 -7.887 1.00 94.00 81 LEU A N 1
ATOM 639 C CA . LEU A 1 81 ? 11.995 11.470 -7.660 1.00 94.00 81 LEU A CA 1
ATOM 640 C C . LEU A 1 81 ? 10.531 11.023 -7.572 1.00 94.00 81 LEU A C 1
ATOM 642 O O . LEU A 1 81 ? 9.842 11.399 -6.626 1.00 94.00 81 LEU A O 1
ATOM 646 N N . ASN A 1 82 ? 10.079 10.165 -8.492 1.00 95.75 82 ASN A N 1
ATOM 647 C CA . ASN A 1 82 ? 8.718 9.618 -8.462 1.00 95.75 82 ASN A CA 1
ATOM 648 C C . ASN A 1 82 ? 8.468 8.799 -7.186 1.00 95.75 82 ASN A C 1
ATOM 650 O O . ASN A 1 82 ? 7.436 8.976 -6.539 1.00 95.75 82 ASN A O 1
ATOM 654 N N . LEU A 1 83 ? 9.441 7.980 -6.767 1.00 96.38 83 LEU A N 1
ATOM 655 C CA . LEU A 1 83 ? 9.399 7.254 -5.495 1.00 96.38 83 LEU A CA 1
ATOM 656 C C . LEU A 1 83 ? 9.260 8.202 -4.298 1.00 96.38 83 LEU A C 1
ATOM 658 O O . LEU A 1 83 ? 8.486 7.924 -3.382 1.00 96.38 83 LEU A O 1
ATOM 662 N N . SER A 1 84 ? 10.006 9.310 -4.287 1.00 97.19 84 SER A N 1
ATOM 663 C CA . SER A 1 84 ? 9.930 10.304 -3.212 1.00 97.19 84 SER A CA 1
ATOM 664 C C . SER A 1 84 ? 8.547 10.952 -3.142 1.00 97.19 84 SER A C 1
ATOM 666 O O . SER A 1 84 ? 7.953 10.996 -2.067 1.00 97.19 84 SER A O 1
ATOM 668 N N . ILE A 1 85 ? 8.011 11.391 -4.285 1.00 97.00 85 ILE A N 1
ATOM 669 C CA . ILE A 1 85 ? 6.673 12.000 -4.388 1.00 97.00 85 ILE A CA 1
ATOM 670 C C . ILE A 1 85 ? 5.591 11.011 -3.929 1.00 97.00 85 ILE A C 1
ATOM 672 O O . ILE A 1 85 ? 4.667 11.366 -3.195 1.00 97.00 85 ILE A O 1
ATOM 676 N N . PHE A 1 86 ? 5.712 9.746 -4.330 1.00 98.12 86 PHE A N 1
ATOM 677 C CA . PHE A 1 86 ? 4.777 8.699 -3.933 1.00 98.12 86 PHE A CA 1
ATOM 678 C C . PHE A 1 86 ? 4.824 8.428 -2.421 1.00 98.12 86 PHE A C 1
ATOM 680 O O . PHE A 1 86 ? 3.782 8.383 -1.771 1.00 98.12 86 PHE A O 1
ATOM 687 N N . LYS A 1 87 ? 6.022 8.320 -1.828 1.00 98.19 87 LYS A N 1
ATOM 688 C CA . LYS A 1 87 ? 6.187 8.171 -0.370 1.00 98.19 87 LYS A CA 1
ATOM 689 C C . LYS A 1 87 ? 5.606 9.351 0.402 1.00 98.19 87 LYS A C 1
ATOM 691 O O . LYS A 1 87 ? 4.976 9.147 1.434 1.00 98.19 87 LYS A O 1
ATOM 696 N N . GLU A 1 88 ? 5.793 10.570 -0.092 1.00 98.31 88 GLU A N 1
ATOM 697 C CA . GLU A 1 88 ? 5.190 11.757 0.513 1.00 98.31 88 GLU A CA 1
ATOM 698 C C . GLU A 1 88 ? 3.658 11.688 0.480 1.00 98.31 88 GLU A C 1
ATOM 700 O O . GLU A 1 88 ? 3.010 11.954 1.491 1.00 98.31 88 GLU A O 1
ATOM 705 N N . SER A 1 89 ? 3.089 11.228 -0.635 1.00 97.62 89 SER A N 1
ATOM 706 C CA . SER A 1 89 ? 1.643 11.008 -0.766 1.00 97.62 89 SER A CA 1
ATOM 707 C C . SER A 1 89 ? 1.131 9.963 0.237 1.00 97.62 89 SER A C 1
ATOM 709 O O . SER A 1 89 ? 0.130 10.203 0.913 1.00 97.62 89 SER A O 1
ATOM 711 N N . LEU A 1 90 ? 1.844 8.840 0.411 1.00 98.00 90 LEU A N 1
ATOM 712 C CA . LEU A 1 90 ? 1.509 7.849 1.442 1.00 98.00 90 LEU A CA 1
ATOM 713 C C . LEU A 1 90 ? 1.573 8.451 2.850 1.00 98.00 90 LEU A C 1
ATOM 715 O O . LEU A 1 90 ? 0.651 8.261 3.638 1.00 98.00 90 LEU A O 1
ATOM 719 N N . ASN A 1 91 ? 2.617 9.221 3.162 1.00 98.19 91 ASN A N 1
ATOM 720 C CA . ASN A 1 91 ? 2.774 9.850 4.475 1.00 98.19 91 ASN A CA 1
ATOM 721 C C . ASN A 1 91 ? 1.628 10.819 4.801 1.00 98.19 91 ASN A C 1
ATOM 723 O O . ASN A 1 91 ? 1.176 10.873 5.946 1.00 98.19 91 ASN A O 1
ATOM 727 N N . GLN A 1 92 ? 1.132 11.564 3.810 1.00 98.00 92 GLN A N 1
ATOM 728 C CA . GLN A 1 92 ? -0.024 12.448 3.988 1.00 98.00 92 GLN A CA 1
ATOM 729 C C . GLN A 1 92 ? -1.294 11.656 4.332 1.00 98.00 92 GLN A C 1
ATOM 731 O O . GLN A 1 92 ? -2.004 12.011 5.277 1.00 98.00 92 GLN A O 1
ATOM 736 N N . ILE A 1 93 ? -1.552 10.553 3.620 1.00 96.50 93 ILE A N 1
ATOM 737 C CA . ILE A 1 93 ? -2.694 9.666 3.893 1.00 96.50 93 ILE A CA 1
ATOM 738 C C . ILE A 1 93 ? -2.560 9.033 5.282 1.00 96.50 93 ILE A C 1
ATOM 740 O O . ILE A 1 93 ? -3.515 9.052 6.057 1.00 96.50 93 ILE A O 1
ATOM 744 N N . ASN A 1 94 ? -1.373 8.532 5.620 1.00 97.69 94 ASN A N 1
ATOM 745 C CA . ASN A 1 94 ? -1.083 7.898 6.906 1.00 97.69 94 ASN A CA 1
ATOM 746 C C . ASN A 1 94 ? -1.271 8.865 8.077 1.00 97.69 94 ASN A C 1
ATOM 748 O O . ASN A 1 94 ? -1.891 8.506 9.073 1.00 97.69 94 ASN A O 1
ATOM 752 N N . SER A 1 95 ? -0.819 10.115 7.937 1.00 96.69 95 SER A N 1
ATOM 753 C CA . SER A 1 95 ? -1.038 11.154 8.947 1.00 96.69 95 SER A CA 1
ATOM 754 C C . SER A 1 95 ? -2.530 11.412 9.185 1.00 96.69 95 SER A C 1
ATOM 756 O O . SER A 1 95 ? -2.969 11.495 10.332 1.00 96.69 95 SER A O 1
ATOM 758 N N . CYS A 1 96 ? -3.326 11.489 8.114 1.00 94.19 96 CYS A N 1
ATOM 759 C CA . CYS A 1 96 ? -4.776 11.651 8.217 1.00 94.19 96 CYS A CA 1
ATOM 760 C C . CYS A 1 96 ? -5.437 10.428 8.878 1.00 94.19 96 CYS A C 1
ATOM 762 O O . CYS A 1 96 ? -6.177 10.574 9.851 1.00 94.19 96 CYS A O 1
ATOM 764 N N . SER A 1 97 ? -5.114 9.223 8.400 1.00 94.19 97 SER A N 1
ATOM 765 C CA . SER A 1 97 ? -5.611 7.950 8.937 1.00 94.19 97 SER A CA 1
ATOM 766 C C . SER A 1 97 ? -5.316 7.816 10.434 1.00 94.19 97 SER A C 1
ATOM 768 O O . SER A 1 97 ? -6.230 7.590 11.227 1.00 94.19 97 SER A O 1
ATOM 770 N N . GLY A 1 98 ? -4.071 8.072 10.847 1.00 93.12 98 GLY A N 1
ATOM 771 C CA . GLY A 1 98 ? -3.654 8.012 12.247 1.00 93.12 98 GLY A CA 1
ATOM 772 C C . GLY A 1 98 ? -4.368 9.035 13.134 1.00 93.12 98 GLY A C 1
ATOM 773 O O . GLY A 1 98 ? -4.792 8.701 14.241 1.00 93.12 98 GLY A O 1
ATOM 774 N N . GLN A 1 99 ? -4.579 10.265 12.651 1.00 93.81 99 GLN A N 1
ATOM 775 C CA . GLN A 1 99 ? -5.350 11.279 13.385 1.00 93.81 99 GLN A CA 1
ATOM 776 C C . GLN A 1 99 ? -6.821 10.875 13.555 1.00 93.81 99 GLN A C 1
ATOM 778 O O . GLN A 1 99 ? -7.388 11.044 14.639 1.00 93.81 99 GLN A O 1
ATOM 783 N N . LEU A 1 100 ? -7.445 10.316 12.515 1.00 93.81 100 LEU A N 1
ATOM 784 C CA . LEU A 1 100 ? -8.829 9.839 12.573 1.00 93.81 100 LEU A CA 1
ATOM 785 C C . LEU A 1 100 ? -8.976 8.628 13.502 1.00 93.81 100 LEU A C 1
ATOM 787 O O . LEU A 1 100 ? -9.927 8.580 14.284 1.00 93.81 100 LEU A O 1
ATOM 791 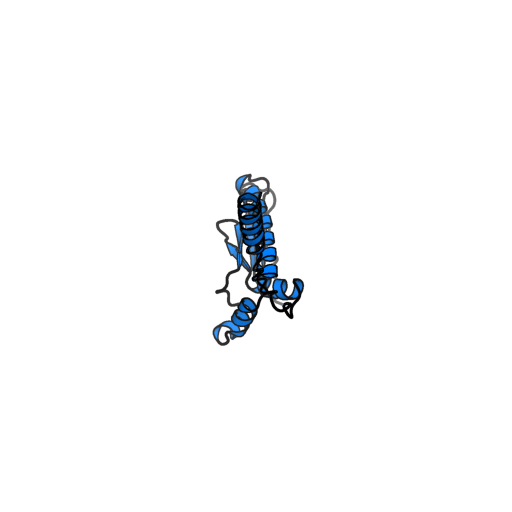N N . ALA A 1 101 ? -8.013 7.703 13.466 1.00 92.25 101 ALA A N 1
ATOM 792 C CA . ALA A 1 101 ? -7.965 6.550 14.359 1.00 92.25 101 ALA A CA 1
ATOM 793 C C . ALA A 1 101 ? -7.822 6.993 15.823 1.00 92.25 101 ALA A C 1
ATOM 795 O O . ALA A 1 101 ? -8.608 6.588 16.675 1.00 92.25 101 ALA A O 1
ATOM 796 N N . ALA A 1 102 ? -6.867 7.881 16.115 1.00 92.81 102 ALA A N 1
ATOM 797 C CA . ALA A 1 102 ? -6.596 8.339 17.476 1.00 92.81 102 ALA A CA 1
ATOM 798 C C . ALA A 1 102 ? -7.741 9.183 18.060 1.00 92.81 102 ALA A C 1
ATOM 800 O O . ALA A 1 102 ? -8.116 9.019 19.222 1.00 92.81 102 ALA A O 1
ATOM 801 N N . SER A 1 103 ? -8.323 10.077 17.256 1.00 94.00 103 SER A N 1
ATOM 802 C CA . SER A 1 103 ? -9.421 10.946 17.703 1.00 94.00 103 SER A CA 1
ATOM 803 C C . SER A 1 103 ? -10.752 10.217 17.874 1.00 94.00 103 SER A C 1
ATOM 805 O O . SER A 1 103 ? -11.672 10.791 18.455 1.00 94.00 103 SER A O 1
ATOM 807 N N . HIS A 1 104 ? -10.879 8.985 17.362 1.00 91.50 104 HIS A N 1
ATOM 808 C CA . HIS A 1 104 ? -12.160 8.290 17.231 1.00 91.50 104 HIS A CA 1
ATOM 809 C C . HIS A 1 104 ? -13.210 9.185 16.539 1.00 91.50 104 HIS A C 1
ATOM 811 O O . HIS A 1 104 ? -14.392 9.161 16.871 1.00 91.50 104 HIS A O 1
ATOM 817 N N . GLY A 1 105 ? -12.784 10.022 15.584 1.00 90.06 105 GLY A N 1
ATOM 818 C CA . GLY A 1 105 ? -13.670 10.929 14.843 1.00 90.06 105 GLY A CA 1
ATO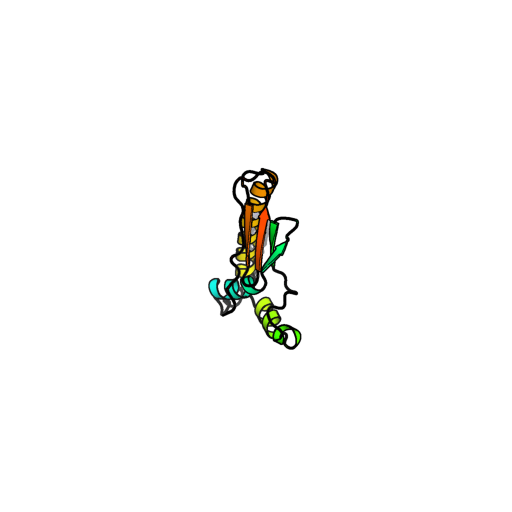M 819 C C . GLY A 1 105 ? -14.561 10.210 13.825 1.00 90.06 105 GLY A C 1
ATOM 820 O O . GLY A 1 105 ? -15.582 10.747 13.403 1.00 90.06 105 GLY A O 1
ATOM 821 N N . VAL A 1 106 ? -14.200 8.976 13.472 1.00 93.56 106 VAL A N 1
ATOM 822 C CA . VAL A 1 106 ? -14.891 8.116 12.505 1.00 93.56 106 VAL A CA 1
ATOM 823 C C . VAL A 1 106 ? -15.267 6.787 13.146 1.00 93.56 106 VAL A C 1
ATOM 825 O O . VAL A 1 106 ? -14.637 6.351 14.106 1.00 93.56 106 VAL A O 1
ATOM 828 N N . ASP A 1 107 ? -16.295 6.137 12.611 1.00 95.00 107 ASP A N 1
ATOM 829 C CA . ASP A 1 107 ? -16.694 4.793 13.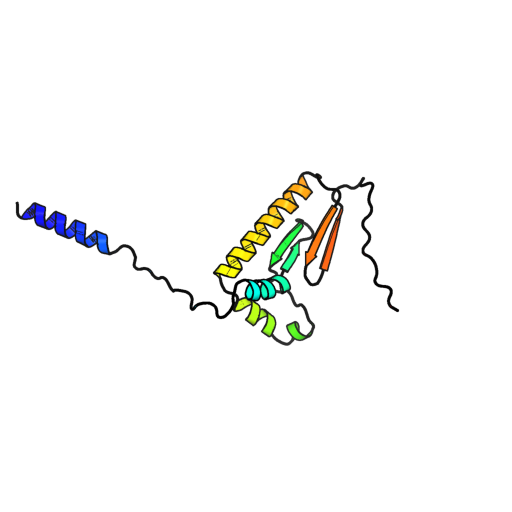029 1.00 95.00 107 ASP A CA 1
ATOM 830 C C . ASP A 1 107 ? -15.749 3.712 12.495 1.00 95.00 107 ASP A C 1
ATOM 832 O O . ASP A 1 107 ? -15.397 2.775 13.212 1.00 95.00 107 ASP A O 1
ATOM 836 N N . TYR A 1 108 ? -15.312 3.872 11.244 1.00 94.88 108 TYR A N 1
ATOM 837 C CA . TYR A 1 108 ? -14.481 2.918 10.521 1.00 94.88 108 TYR A CA 1
ATOM 838 C C . TYR A 1 108 ? -13.386 3.625 9.729 1.00 94.88 108 TYR A C 1
ATOM 840 O O . TYR A 1 108 ? -13.588 4.719 9.200 1.00 94.88 108 TYR A O 1
ATOM 848 N N . ILE A 1 109 ? -12.259 2.937 9.573 1.00 94.50 109 ILE A N 1
ATOM 849 C CA . ILE A 1 109 ? -11.238 3.234 8.570 1.00 94.50 109 ILE A CA 1
ATOM 850 C C . ILE A 1 109 ? -11.198 2.051 7.604 1.00 94.50 109 ILE A C 1
ATOM 852 O O . ILE A 1 109 ? -11.012 0.905 8.017 1.00 94.50 109 ILE A O 1
ATOM 856 N N . VAL A 1 110 ? -11.400 2.331 6.317 1.00 94.88 110 VAL A N 1
ATOM 857 C CA . VAL A 1 110 ? -11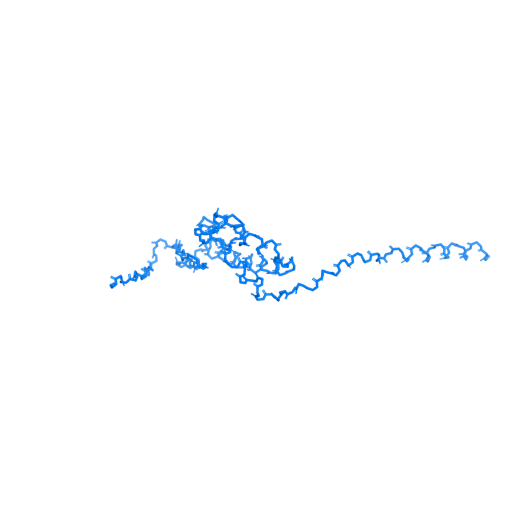.330 1.336 5.242 1.00 94.88 110 VAL A CA 1
ATOM 858 C C . VAL A 1 110 ? -10.104 1.635 4.398 1.00 94.88 110 VAL A C 1
ATOM 860 O O . VAL A 1 110 ? -9.972 2.728 3.850 1.00 94.88 110 VAL A O 1
ATOM 863 N N . MET A 1 111 ? -9.212 0.657 4.307 1.00 95.19 111 MET A N 1
ATOM 864 C CA . MET A 1 111 ? -7.959 0.749 3.573 1.00 95.19 111 MET A CA 1
ATOM 865 C C . MET A 1 111 ? -7.962 -0.251 2.425 1.00 95.19 111 MET A C 1
ATOM 867 O O . MET A 1 111 ? -8.410 -1.386 2.591 1.00 95.19 111 MET A O 1
ATOM 871 N N . ILE A 1 112 ? -7.489 0.173 1.258 1.00 94.62 112 ILE A N 1
ATOM 872 C CA . ILE A 1 112 ? -7.562 -0.601 0.021 1.00 94.62 112 ILE A CA 1
ATOM 873 C C . ILE A 1 112 ? -6.195 -0.571 -0.654 1.00 94.62 112 ILE A C 1
ATOM 875 O O . ILE A 1 112 ? -5.605 0.490 -0.842 1.00 94.62 112 ILE A O 1
ATOM 879 N N . THR A 1 113 ? -5.717 -1.750 -1.024 1.00 93.75 113 THR A N 1
ATOM 880 C CA . THR A 1 113 ? -4.607 -1.958 -1.960 1.00 93.75 113 THR A CA 1
ATOM 881 C C . THR A 1 113 ? -5.122 -2.774 -3.144 1.00 93.75 113 THR A C 1
ATOM 883 O O . THR A 1 113 ? -6.265 -3.232 -3.120 1.00 93.75 113 THR A O 1
ATOM 886 N N . GLU A 1 114 ? -4.274 -3.026 -4.142 1.00 87.62 114 GLU A N 1
ATOM 887 C CA . GLU A 1 114 ? -4.616 -3.899 -5.277 1.00 87.62 114 GLU A CA 1
ATOM 888 C C . GLU A 1 114 ? -5.114 -5.291 -4.837 1.00 87.62 114 GLU A C 1
ATOM 890 O O . GLU A 1 114 ? -6.018 -5.860 -5.444 1.00 87.62 114 GLU A O 1
ATOM 895 N N . ASN A 1 115 ? -4.585 -5.823 -3.726 1.00 85.12 115 ASN A N 1
ATOM 896 C CA . ASN A 1 115 ? -4.817 -7.216 -3.323 1.00 85.12 115 ASN A CA 1
ATOM 897 C C . ASN A 1 115 ? -5.675 -7.370 -2.061 1.00 85.12 115 ASN A C 1
ATOM 899 O O . ASN A 1 115 ? -6.114 -8.477 -1.741 1.00 85.12 115 ASN A O 1
ATOM 903 N N . GLU A 1 116 ? -5.910 -6.290 -1.315 1.00 89.25 116 GLU A N 1
ATOM 904 C CA . GLU A 1 116 ? -6.582 -6.363 -0.021 1.00 89.25 116 GLU A CA 1
ATOM 905 C C . GLU A 1 116 ? -7.483 -5.155 0.237 1.00 89.25 116 GLU A C 1
ATOM 907 O O . GLU A 1 116 ? -7.110 -4.011 -0.002 1.00 89.25 116 GLU A O 1
ATOM 912 N N . ILE A 1 117 ? -8.652 -5.437 0.816 1.00 92.75 117 ILE A N 1
ATOM 913 C CA . ILE A 1 117 ? -9.494 -4.454 1.495 1.00 92.75 117 ILE A CA 1
ATOM 914 C C . ILE A 1 117 ? -9.451 -4.793 2.983 1.00 92.75 117 ILE A C 1
ATOM 916 O O . ILE A 1 117 ? -9.915 -5.866 3.381 1.00 92.75 117 ILE A O 1
ATOM 920 N N . TYR A 1 118 ? -8.927 -3.878 3.790 1.00 93.31 118 TYR A N 1
ATOM 921 C CA . TYR A 1 118 ? -8.882 -3.968 5.243 1.00 93.31 118 TYR A CA 1
ATOM 922 C C . TYR A 1 118 ? -9.889 -2.992 5.852 1.00 93.31 118 TYR A C 1
ATOM 924 O O . TYR A 1 118 ? -9.907 -1.810 5.518 1.00 93.31 118 TYR A O 1
ATOM 932 N N . ILE A 1 119 ? -10.739 -3.490 6.748 1.00 93.44 119 ILE A N 1
ATOM 933 C CA . ILE A 1 119 ? -11.747 -2.694 7.451 1.00 93.44 119 ILE A CA 1
ATOM 934 C C . ILE A 1 119 ? -11.387 -2.716 8.931 1.00 93.44 119 ILE A C 1
ATOM 936 O O . ILE A 1 119 ? -11.382 -3.782 9.544 1.00 93.44 119 ILE A O 1
ATOM 940 N N . SER A 1 120 ? -11.117 -1.545 9.503 1.00 92.06 120 SER A N 1
ATOM 941 C CA . SER A 1 120 ? -10.922 -1.380 10.940 1.00 92.06 120 SER A CA 1
ATOM 942 C C . SER A 1 120 ? -12.090 -0.619 11.538 1.00 92.06 120 SER A C 1
ATOM 944 O O . SER A 1 120 ? -12.338 0.529 11.171 1.00 92.06 120 SER A O 1
ATOM 946 N N . GLN A 1 121 ? -12.775 -1.238 12.494 1.00 93.81 121 GLN A N 1
ATOM 947 C CA . GLN A 1 121 ? -13.720 -0.540 13.357 1.00 93.81 121 GLN A CA 1
ATOM 948 C C . GLN A 1 121 ? -12.935 0.267 14.395 1.00 93.81 121 GLN A C 1
ATOM 950 O O . GLN A 1 121 ? -12.076 -0.282 15.080 1.00 93.81 121 GLN A O 1
ATOM 955 N N . ILE A 1 122 ? -13.196 1.569 14.470 1.00 94.12 122 ILE A N 1
ATOM 956 C CA . ILE A 1 122 ? -12.547 2.489 15.414 1.00 94.12 122 ILE A CA 1
ATOM 957 C C . ILE A 1 122 ? -13.448 2.711 16.630 1.00 94.12 122 ILE A C 1
ATOM 959 O O . ILE A 1 122 ? -12.974 2.705 17.763 1.00 94.12 122 ILE A O 1
ATOM 963 N N . LYS A 1 123 ? -14.763 2.839 16.417 1.00 93.50 123 LYS A N 1
ATOM 964 C CA . LYS A 1 123 ? -15.754 2.928 17.498 1.00 93.50 123 LYS A CA 1
ATOM 965 C C . LYS A 1 123 ? -16.450 1.597 17.717 1.00 93.50 123 LYS A C 1
ATOM 967 O O . LYS A 1 123 ? -17.148 1.104 16.832 1.00 93.50 123 LYS A O 1
ATOM 972 N N . ASN A 1 124 ? -16.317 1.046 18.918 1.00 88.38 124 ASN A N 1
ATOM 973 C CA . ASN A 1 124 ? -16.938 -0.231 19.280 1.00 88.38 124 ASN A CA 1
ATOM 974 C C . ASN A 1 124 ? -18.473 -0.164 19.342 1.00 88.38 124 ASN A C 1
ATOM 976 O O . ASN A 1 124 ? -19.132 -1.188 19.198 1.00 88.38 124 ASN A O 1
ATOM 980 N N . ASP A 1 125 ? -19.040 1.024 19.544 1.00 91.69 125 ASP A N 1
ATOM 981 C CA . ASP A 1 125 ? -20.476 1.291 19.666 1.00 91.69 125 ASP A CA 1
ATOM 982 C C . ASP A 1 125 ? -21.094 1.876 18.385 1.00 91.69 125 ASP A C 1
ATOM 984 O O . ASP A 1 125 ? -22.166 2.480 18.430 1.00 91.69 125 ASP A O 1
ATOM 988 N N . SER A 1 126 ? -20.430 1.699 17.237 1.00 92.44 126 SER A N 1
ATOM 989 C CA . SER A 1 126 ? -20.945 2.202 15.965 1.00 92.44 126 SER A CA 1
ATOM 990 C C . SER A 1 126 ? -22.349 1.651 15.664 1.00 92.44 126 SER A C 1
ATOM 992 O O . SER A 1 126 ? -22.562 0.438 15.741 1.00 92.44 126 SER A O 1
ATOM 994 N N . PRO A 1 127 ? -23.316 2.502 15.267 1.00 92.62 127 PRO A N 1
ATOM 995 C CA . PRO A 1 127 ? -24.655 2.054 14.884 1.00 92.62 127 PRO A CA 1
ATOM 996 C C . PRO A 1 127 ? -24.699 1.436 13.476 1.00 92.62 127 PRO A C 1
ATOM 998 O O . PRO A 1 127 ? -25.757 0.985 13.035 1.00 92.62 127 PRO A O 1
ATOM 1001 N N . ILE A 1 128 ? -23.579 1.457 12.748 1.00 90.88 128 ILE A N 1
ATOM 1002 C CA . ILE A 1 128 ? -23.443 0.947 11.384 1.00 90.88 128 ILE A CA 1
ATOM 1003 C C . ILE A 1 128 ? -22.528 -0.274 11.430 1.00 90.88 128 ILE A C 1
ATOM 1005 O O . ILE A 1 128 ? -21.503 -0.245 12.095 1.00 90.88 128 ILE A O 1
ATOM 1009 N N . GLU A 1 129 ? -22.863 -1.329 10.688 1.00 89.50 129 GLU A N 1
ATOM 1010 C CA . GLU A 1 129 ? -22.007 -2.506 10.525 1.00 89.50 129 GLU A CA 1
ATOM 1011 C C . GLU A 1 129 ? -21.580 -2.623 9.054 1.00 89.50 129 GLU A C 1
ATOM 1013 O O . GLU A 1 129 ? -22.420 -2.761 8.160 1.00 89.50 129 GLU A O 1
ATOM 1018 N N . LEU A 1 130 ? -20.271 -2.573 8.782 1.00 89.06 130 LEU A N 1
ATOM 1019 C CA . LEU A 1 130 ? -19.733 -2.785 7.436 1.00 89.06 130 LEU A CA 1
ATOM 1020 C C . LEU A 1 130 ? -19.455 -4.272 7.198 1.00 89.06 130 LEU A C 1
ATOM 1022 O O . LEU A 1 130 ? -18.631 -4.878 7.880 1.00 89.06 130 LEU A O 1
ATOM 1026 N N . LYS A 1 131 ? -20.099 -4.854 6.180 1.00 78.81 131 LYS A N 1
ATOM 1027 C CA . LYS A 1 131 ? -19.841 -6.230 5.730 1.00 78.81 131 LYS A CA 1
ATOM 1028 C C . LYS A 1 131 ? -19.240 -6.221 4.337 1.00 78.81 131 LYS A C 1
ATOM 1030 O O . LYS A 1 131 ? -19.781 -5.605 3.420 1.00 78.81 131 LYS A O 1
ATOM 1035 N N . LYS A 1 132 ? -18.140 -6.955 4.159 1.00 73.62 132 LYS A N 1
ATOM 1036 C CA . LYS A 1 132 ? -17.617 -7.244 2.824 1.00 73.62 132 LYS A CA 1
ATOM 1037 C C . LYS A 1 132 ? -18.644 -8.111 2.096 1.00 73.62 132 LYS A C 1
ATOM 1039 O O . LYS A 1 132 ? -18.988 -9.190 2.576 1.00 73.62 132 LYS A O 1
ATOM 1044 N N . LYS A 1 133 ? -19.132 -7.644 0.946 1.00 80.12 133 LYS A N 1
ATOM 1045 C CA . LYS A 1 133 ? -19.994 -8.446 0.075 1.00 80.12 133 LYS A CA 1
ATOM 1046 C C . LYS A 1 133 ? -19.206 -9.685 -0.361 1.00 80.12 133 LYS A C 1
ATOM 1048 O O . LYS A 1 133 ? -18.163 -9.544 -0.997 1.00 80.12 133 LYS A O 1
ATOM 1053 N N . GLN A 1 134 ? -19.669 -10.879 0.007 1.00 69.56 134 GLN A N 1
ATOM 1054 C CA . GLN A 1 134 ? -19.144 -12.107 -0.587 1.00 69.56 134 GLN A CA 1
ATOM 1055 C C . GLN A 1 134 ? -19.621 -12.145 -2.042 1.00 69.56 134 GLN A C 1
ATOM 1057 O O . GLN A 1 134 ? -20.798 -11.899 -2.306 1.00 69.56 134 GLN A O 1
ATOM 1062 N N . SER A 1 135 ? -18.711 -12.371 -2.991 1.00 66.50 135 SER A N 1
ATOM 1063 C CA . SER A 1 135 ? -19.142 -12.746 -4.338 1.00 66.50 135 SER A CA 1
ATOM 1064 C C . SER A 1 135 ? -19.812 -14.107 -4.226 1.00 66.50 135 SER A C 1
ATOM 1066 O O . SER A 1 135 ? -19.181 -15.050 -3.752 1.00 66.50 135 SER A O 1
ATOM 1068 N N . ASP A 1 136 ? -21.074 -14.195 -4.641 1.00 57.62 136 ASP A N 1
ATOM 1069 C CA . ASP A 1 136 ? -21.721 -15.482 -4.865 1.00 57.62 136 ASP A CA 1
ATOM 1070 C C . ASP A 1 136 ? -20.887 -16.224 -5.915 1.00 57.62 136 ASP A C 1
ATOM 1072 O O . ASP A 1 136 ? -20.790 -15.794 -7.066 1.00 57.62 136 ASP A O 1
ATOM 1076 N N . ASN A 1 137 ? -20.224 -17.304 -5.502 1.00 50.28 137 ASN A N 1
ATOM 1077 C CA . ASN A 1 137 ? -19.647 -18.259 -6.438 1.00 50.28 137 ASN A CA 1
ATOM 1078 C C . ASN A 1 137 ? -20.827 -18.978 -7.103 1.00 50.28 137 ASN A C 1
ATOM 1080 O O . ASN A 1 137 ? -21.414 -19.877 -6.498 1.00 50.28 137 ASN A O 1
ATOM 1084 N N . GLY A 1 138 ? -21.211 -18.503 -8.288 1.00 41.81 138 GLY A N 1
ATOM 1085 C CA . GLY A 1 138 ? -22.151 -19.181 -9.182 1.00 41.81 138 GLY A CA 1
ATOM 1086 C C . GLY A 1 138 ? -21.564 -20.449 -9.781 1.00 41.81 138 GLY A C 1
ATOM 1087 O O . GLY A 1 138 ? -20.336 -20.466 -10.030 1.00 41.81 138 GLY A O 1
#

Organism: NCBI:txid674529